Protein AF-A0A382ZUT2-F1 (afdb_monomer_lite)

Radius of gyration: 19.77 Å; chains: 1; bounding box: 43×39×50 Å

Sequence (97 aa):
MNITLLKRLITAYTTVGKNFGFWISPIFSGILLLLLRLINFIFMKLDWIFFKKIRDNNINNPIIIVGNPRSGTTFLHRYLVNSKIGIGTQLWQMLYT

pLDDT: mean 90.92, std 5.34, range [58.38, 96.12]

Organism: NCBI:txid408172

Foldseek 3Di:
DDDDPVNVVVVV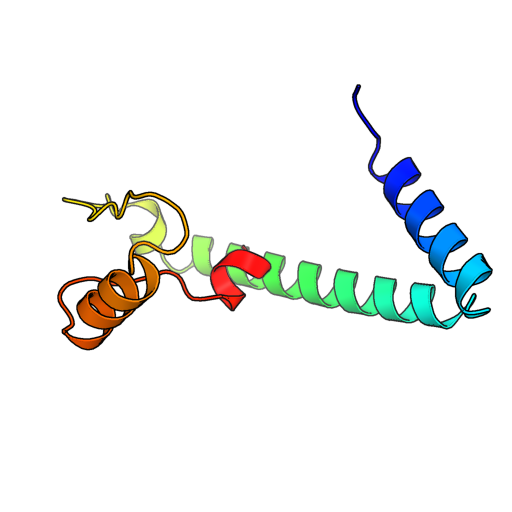LVVCCVPPVDNPVVVVVVVVVVVVLVVLVVVVVVCVVPPVCVVPDDDPPDDDQDDDPPPCSVVVVVVCCVVVVDPDDDPVNVVRD

InterPro domains:
  IPR027417 P-loop containing nucleoside triphosphate hydrolase [G3DSA:3.40.50.300] (33-97)
  IPR027417 P-loop containing nucleoside triphosphate hydrolase [SSF52540] (58-82)

Structure (mmCIF, N/CA/C/O backbone):
data_AF-A0A382ZUT2-F1
#
_entry.id   AF-A0A382ZUT2-F1
#
loop_
_atom_site.group_PDB
_atom_site.id
_atom_site.type_symbol
_atom_site.label_atom_id
_atom_site.label_alt_id
_atom_site.label_comp_id
_atom_site.label_asym_id
_atom_site.label_entity_id
_atom_site.label_seq_id
_atom_site.pdbx_PDB_ins_code
_atom_site.Cartn_x
_atom_site.Cartn_y
_atom_site.Cartn_z
_atom_site.occupancy
_atom_site.B_iso_or_equiv
_atom_site.auth_seq_id
_atom_site.auth_comp_id
_atom_site.auth_asym_id
_atom_site.auth_atom_id
_atom_site.pdbx_PDB_model_num
ATOM 1 N N . MET A 1 1 ? 18.916 -14.432 -2.509 1.00 58.38 1 MET A N 1
ATOM 2 C CA . MET A 1 1 ? 19.354 -13.618 -3.666 1.00 58.38 1 MET A CA 1
ATOM 3 C C . MET A 1 1 ? 18.624 -12.279 -3.612 1.00 58.38 1 MET A C 1
ATOM 5 O O . MET A 1 1 ? 17.425 -12.254 -3.853 1.00 58.38 1 MET A O 1
ATOM 9 N N . ASN A 1 2 ? 19.299 -11.188 -3.232 1.00 74.31 2 ASN A N 1
ATOM 10 C CA . ASN A 1 2 ? 18.665 -9.868 -3.113 1.00 74.31 2 ASN A CA 1
ATOM 11 C C . ASN A 1 2 ? 18.598 -9.208 -4.491 1.00 74.31 2 ASN A C 1
ATOM 13 O O . ASN A 1 2 ? 19.602 -8.736 -5.019 1.00 74.31 2 ASN A O 1
ATOM 17 N N . ILE A 1 3 ? 17.418 -9.219 -5.105 1.00 84.88 3 ILE A N 1
ATOM 18 C CA . ILE A 1 3 ? 17.191 -8.540 -6.381 1.00 84.88 3 ILE A CA 1
ATOM 19 C C . ILE A 1 3 ? 16.924 -7.064 -6.081 1.00 84.88 3 ILE A C 1
ATOM 21 O O . ILE A 1 3 ? 15.975 -6.730 -5.373 1.00 84.88 3 ILE A O 1
ATOM 25 N N . THR A 1 4 ? 17.747 -6.175 -6.633 1.00 91.62 4 THR A N 1
ATOM 26 C CA . THR A 1 4 ? 17.580 -4.727 -6.470 1.00 91.62 4 THR A CA 1
ATOM 27 C C . THR A 1 4 ? 16.348 -4.220 -7.227 1.00 91.62 4 THR A C 1
ATOM 29 O O . THR A 1 4 ? 15.982 -4.748 -8.281 1.00 91.62 4 THR A O 1
ATOM 32 N N . LEU A 1 5 ? 15.707 -3.164 -6.712 1.00 86.81 5 LEU A N 1
ATOM 33 C CA . LEU A 1 5 ? 14.558 -2.524 -7.370 1.00 86.81 5 LEU A CA 1
ATOM 34 C C . LEU A 1 5 ? 14.893 -2.073 -8.796 1.00 86.81 5 LEU A C 1
ATOM 36 O O . LEU A 1 5 ? 14.103 -2.293 -9.710 1.00 86.81 5 LEU A O 1
ATOM 40 N N . LEU A 1 6 ? 16.097 -1.536 -9.000 1.00 90.25 6 LEU A N 1
ATOM 41 C CA . LEU A 1 6 ? 16.578 -1.118 -10.314 1.00 90.25 6 LEU A CA 1
ATOM 42 C C . LEU A 1 6 ? 16.585 -2.282 -11.314 1.00 90.25 6 LEU A C 1
ATOM 44 O O . LEU A 1 6 ? 16.071 -2.155 -12.423 1.00 90.25 6 LEU A O 1
ATOM 48 N N . LYS A 1 7 ? 17.091 -3.452 -10.901 1.00 92.88 7 LYS A N 1
ATOM 49 C CA . LYS A 1 7 ? 17.118 -4.649 -11.751 1.00 92.88 7 LYS A CA 1
ATOM 50 C C . LYS A 1 7 ? 15.705 -5.103 -12.126 1.00 92.88 7 LYS A C 1
ATOM 52 O O . LYS A 1 7 ? 15.481 -5.511 -13.265 1.00 92.88 7 LYS A O 1
ATOM 57 N N . ARG A 1 8 ? 14.736 -4.986 -11.209 1.00 90.81 8 ARG A N 1
ATOM 58 C CA . ARG A 1 8 ? 13.321 -5.307 -11.478 1.00 90.81 8 ARG A CA 1
ATOM 59 C C . ARG A 1 8 ? 12.704 -4.348 -12.493 1.00 90.81 8 ARG A C 1
ATOM 61 O O . ARG A 1 8 ? 12.054 -4.812 -13.424 1.00 90.81 8 ARG A O 1
ATOM 68 N N . LEU A 1 9 ? 12.947 -3.045 -12.345 1.00 91.19 9 LEU A N 1
ATOM 69 C CA . LEU A 1 9 ? 12.439 -2.021 -13.264 1.00 91.19 9 LEU A CA 1
ATOM 70 C C . LEU A 1 9 ? 12.995 -2.202 -14.680 1.00 91.19 9 LEU A C 1
ATOM 72 O O . LEU A 1 9 ? 12.224 -2.226 -15.635 1.00 91.19 9 LEU A O 1
ATOM 76 N N . ILE A 1 10 ? 14.307 -2.421 -14.816 1.00 92.88 10 ILE A N 1
ATOM 77 C CA . ILE A 1 10 ? 14.948 -2.659 -16.120 1.00 92.88 10 ILE A CA 1
ATOM 78 C C . ILE A 1 10 ? 14.402 -3.936 -16.770 1.00 92.88 10 ILE A C 1
ATOM 80 O O . ILE A 1 10 ? 14.092 -3.948 -17.962 1.00 92.88 10 ILE A O 1
ATOM 84 N N . THR A 1 11 ? 14.239 -5.012 -15.995 1.00 93.19 11 THR A N 1
ATOM 85 C CA . THR A 1 11 ? 13.694 -6.277 -16.516 1.00 93.19 11 THR A CA 1
ATOM 86 C C . THR A 1 11 ? 12.252 -6.099 -16.993 1.00 93.19 11 THR A C 1
ATOM 88 O O . THR A 1 11 ? 11.911 -6.548 -18.084 1.00 93.19 11 THR A O 1
ATOM 91 N N . ALA A 1 12 ? 11.413 -5.393 -16.231 1.00 91.81 12 ALA A N 1
ATOM 92 C CA . ALA A 1 12 ? 10.035 -5.114 -16.628 1.00 91.81 12 ALA A CA 1
ATOM 93 C C . ALA A 1 12 ? 9.975 -4.252 -17.901 1.00 91.81 12 ALA A C 1
ATOM 95 O O . ALA A 1 12 ? 9.297 -4.622 -18.856 1.00 91.81 12 ALA A O 1
ATOM 96 N N . TYR A 1 13 ? 10.744 -3.160 -17.952 1.00 93.00 13 TYR A N 1
ATOM 97 C CA . TYR A 1 13 ? 10.814 -2.270 -19.113 1.00 93.00 13 TYR A CA 1
ATOM 98 C C . TYR A 1 13 ? 11.263 -3.006 -20.382 1.00 93.00 13 TYR A C 1
ATOM 100 O O . TYR A 1 13 ? 10.603 -2.931 -21.418 1.00 93.00 13 TYR A O 1
ATOM 108 N N . THR A 1 14 ? 12.346 -3.783 -20.289 1.00 93.44 14 THR A N 1
ATOM 109 C CA . THR A 1 14 ? 12.868 -4.553 -21.430 1.00 93.44 14 THR A CA 1
ATOM 110 C C . THR A 1 14 ? 11.911 -5.655 -21.878 1.00 93.44 14 THR A C 1
ATOM 112 O O . THR A 1 14 ? 11.802 -5.898 -23.075 1.00 93.44 14 THR A O 1
ATOM 115 N N . THR A 1 15 ? 11.184 -6.291 -20.956 1.00 94.31 15 THR A N 1
ATOM 116 C CA . THR A 1 15 ? 10.178 -7.312 -21.291 1.00 94.31 15 THR A CA 1
ATOM 117 C C . THR A 1 15 ? 9.007 -6.702 -22.058 1.00 94.31 15 THR A C 1
ATOM 119 O O . THR A 1 15 ? 8.580 -7.261 -23.066 1.00 94.31 15 THR A O 1
ATOM 122 N N . VAL A 1 16 ? 8.510 -5.536 -21.631 1.00 93.44 16 VAL A N 1
ATOM 123 C CA . VAL A 1 16 ? 7.392 -4.869 -22.316 1.00 93.44 16 VAL A CA 1
ATOM 124 C C . VAL A 1 16 ? 7.808 -4.371 -23.701 1.00 93.44 16 VAL A C 1
ATOM 126 O O . VAL A 1 16 ? 7.101 -4.628 -24.674 1.00 93.44 16 VAL A O 1
ATOM 129 N N . GLY A 1 17 ? 8.984 -3.745 -23.811 1.00 92.56 17 GLY A N 1
ATOM 130 C CA . GLY A 1 17 ? 9.517 -3.285 -25.095 1.00 92.56 17 GLY A CA 1
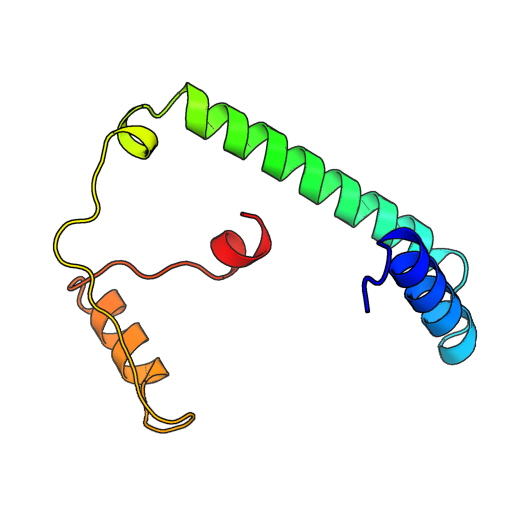ATOM 131 C C . GLY A 1 17 ? 9.761 -4.428 -26.085 1.00 92.56 17 GLY A C 1
ATOM 132 O O . GLY A 1 17 ? 9.409 -4.305 -27.255 1.00 92.56 17 GLY A O 1
ATOM 133 N N . LYS A 1 18 ? 10.300 -5.566 -25.623 1.00 93.50 18 LYS A N 1
ATOM 134 C CA . LYS A 1 18 ? 10.582 -6.730 -26.482 1.00 93.50 18 LYS A CA 1
ATOM 135 C C . LYS A 1 18 ? 9.331 -7.501 -26.906 1.00 93.50 18 LYS A C 1
ATOM 137 O O . LYS A 1 18 ? 9.267 -7.926 -28.051 1.00 93.50 18 LYS A O 1
ATOM 142 N N . ASN A 1 19 ? 8.360 -7.687 -26.010 1.00 94.31 19 ASN A N 1
ATOM 143 C CA . ASN A 1 19 ? 7.180 -8.509 -26.305 1.00 94.31 19 ASN A CA 1
ATOM 144 C C . ASN A 1 19 ? 6.076 -7.735 -27.032 1.00 94.31 19 ASN A C 1
ATOM 146 O O . ASN A 1 19 ? 5.388 -8.306 -27.871 1.00 94.31 19 ASN A O 1
ATOM 150 N N . PHE A 1 20 ? 5.891 -6.453 -26.703 1.00 91.88 20 PHE A N 1
ATOM 151 C CA . PHE A 1 20 ? 4.776 -5.652 -27.219 1.00 91.88 20 PHE A CA 1
ATOM 152 C C . PHE A 1 20 ? 5.218 -4.507 -28.140 1.00 91.88 20 PHE A C 1
ATOM 154 O O . PHE A 1 20 ? 4.368 -3.822 -28.697 1.00 91.88 20 PHE A O 1
ATOM 161 N N . GLY A 1 21 ? 6.524 -4.245 -28.282 1.00 90.38 21 GLY A N 1
ATOM 162 C CA . GLY A 1 21 ? 7.042 -3.133 -29.093 1.00 90.38 21 GLY A CA 1
ATOM 163 C C . GLY A 1 21 ? 6.808 -1.740 -28.491 1.00 90.38 21 GLY A C 1
ATOM 164 O O . GLY A 1 21 ? 7.203 -0.734 -29.079 1.00 90.38 21 GLY A O 1
ATOM 165 N N . PHE A 1 22 ? 6.190 -1.651 -27.309 1.00 90.12 22 PHE A N 1
ATOM 166 C CA . PHE A 1 22 ? 5.901 -0.386 -26.641 1.00 90.12 22 PHE A CA 1
ATOM 167 C C . PHE A 1 22 ? 7.071 0.060 -25.761 1.00 90.12 22 PHE A C 1
ATOM 169 O O . PHE A 1 22 ? 7.229 -0.406 -24.636 1.00 90.12 22 PHE A O 1
ATOM 176 N N . TRP A 1 23 ? 7.860 1.015 -26.252 1.00 88.75 23 TRP A N 1
ATOM 177 C CA . TRP A 1 23 ? 8.990 1.589 -25.506 1.00 88.75 23 TRP A CA 1
ATOM 178 C C . TRP A 1 23 ? 8.615 2.854 -24.721 1.00 88.75 23 TRP A C 1
ATOM 180 O O . TRP A 1 23 ? 9.129 3.085 -23.633 1.00 88.75 23 TRP A O 1
ATOM 190 N N . ILE A 1 24 ? 7.671 3.653 -25.227 1.00 91.00 24 ILE A N 1
ATOM 191 C CA . ILE A 1 24 ? 7.314 4.958 -24.637 1.00 91.00 24 ILE A CA 1
ATOM 192 C C . ILE A 1 24 ? 6.181 4.828 -23.607 1.00 91.00 24 ILE A C 1
ATOM 194 O O . ILE A 1 24 ? 6.244 5.405 -22.523 1.00 91.00 24 ILE A O 1
ATOM 198 N N . SER A 1 25 ? 5.154 4.027 -23.911 1.00 89.25 25 SER A N 1
ATOM 199 C CA . SER A 1 25 ? 3.982 3.838 -23.038 1.00 89.25 25 SER A CA 1
ATOM 200 C C . SER A 1 25 ? 4.330 3.375 -21.608 1.00 89.25 25 SER A C 1
ATOM 202 O O . SER A 1 25 ? 3.791 3.957 -20.658 1.00 89.25 25 SER A O 1
ATOM 204 N N . PRO A 1 26 ? 5.269 2.424 -21.394 1.00 90.56 26 PRO A N 1
ATOM 205 C CA . PRO A 1 26 ? 5.620 1.974 -20.047 1.00 90.56 26 PRO A CA 1
ATOM 206 C C . PRO A 1 26 ? 6.177 3.092 -19.167 1.00 90.56 26 PRO A C 1
ATOM 208 O O . PRO A 1 26 ? 5.882 3.132 -17.976 1.00 90.56 26 PRO A O 1
ATOM 211 N N . ILE A 1 27 ? 6.926 4.034 -19.747 1.00 91.94 27 ILE A N 1
ATOM 212 C CA . ILE A 1 27 ? 7.485 5.182 -19.023 1.00 91.94 27 ILE A CA 1
ATOM 213 C C . ILE A 1 27 ? 6.349 6.061 -18.504 1.00 91.94 27 ILE A C 1
ATOM 215 O O . ILE A 1 27 ? 6.306 6.365 -17.313 1.00 91.94 27 ILE A O 1
ATOM 219 N N . PHE A 1 28 ? 5.382 6.394 -19.363 1.00 93.56 28 PHE A N 1
ATOM 220 C CA . PHE A 1 28 ? 4.226 7.198 -18.968 1.00 93.56 28 PHE A CA 1
ATOM 221 C C . PHE A 1 28 ? 3.398 6.512 -17.873 1.00 93.56 28 PHE A C 1
ATOM 223 O O . PHE A 1 28 ? 3.089 7.126 -16.851 1.00 93.56 28 PHE A O 1
ATOM 230 N N . SER A 1 29 ? 3.111 5.214 -18.029 1.00 92.62 29 SER A N 1
ATOM 231 C CA . SER A 1 29 ? 2.414 4.442 -16.989 1.00 92.62 29 SER A CA 1
ATOM 232 C C . SER A 1 29 ? 3.204 4.377 -15.676 1.00 92.62 29 SER A C 1
ATOM 234 O O . SER A 1 29 ? 2.616 4.457 -14.599 1.00 92.62 29 SER A O 1
ATOM 236 N N . GLY A 1 30 ? 4.536 4.297 -15.751 1.00 92.56 30 GLY A N 1
ATOM 237 C CA . GLY A 1 30 ? 5.420 4.299 -14.591 1.00 92.56 30 GLY A CA 1
ATOM 238 C C . GLY A 1 30 ? 5.357 5.618 -13.828 1.00 92.56 30 GLY A C 1
ATOM 239 O O . GLY A 1 30 ? 5.190 5.599 -12.609 1.00 92.56 30 GLY A O 1
ATOM 240 N N . ILE A 1 31 ? 5.413 6.753 -14.537 1.00 95.19 31 ILE A N 1
ATOM 241 C CA . ILE A 1 31 ? 5.222 8.086 -13.944 1.00 95.19 31 ILE A CA 1
ATOM 242 C C . ILE A 1 31 ? 3.845 8.184 -13.276 1.00 95.19 31 ILE A C 1
ATOM 244 O O . ILE A 1 31 ? 3.758 8.620 -12.128 1.00 95.19 31 ILE A O 1
ATOM 248 N N . LEU A 1 32 ? 2.779 7.749 -13.953 1.00 95.38 32 LEU A N 1
ATOM 249 C CA . LEU A 1 32 ? 1.418 7.828 -13.420 1.00 95.38 32 LEU A CA 1
ATOM 250 C C . LEU A 1 32 ? 1.259 7.012 -12.128 1.00 95.38 32 LEU A C 1
ATOM 252 O O . LEU A 1 32 ? 0.712 7.505 -11.142 1.00 95.38 32 LEU A O 1
ATOM 256 N N . LEU A 1 33 ? 1.768 5.778 -12.110 1.00 92.56 33 LEU A N 1
ATOM 257 C CA . LEU A 1 33 ? 1.736 4.920 -10.924 1.00 92.56 33 LEU A CA 1
ATOM 258 C C . LEU A 1 33 ? 2.580 5.490 -9.779 1.00 92.56 33 LEU A C 1
ATOM 260 O O . LEU A 1 33 ? 2.195 5.370 -8.614 1.00 92.56 33 LEU A O 1
ATOM 264 N N . LEU A 1 34 ? 3.712 6.124 -10.096 1.00 93.06 34 LEU A N 1
ATOM 265 C CA . LEU A 1 34 ? 4.562 6.778 -9.105 1.00 93.06 34 LEU A CA 1
ATOM 266 C C . LEU A 1 34 ? 3.855 7.990 -8.484 1.00 93.06 34 LEU A C 1
ATOM 268 O O . LEU A 1 34 ? 3.850 8.116 -7.261 1.00 93.06 34 LEU A O 1
ATOM 272 N N . LEU A 1 35 ? 3.198 8.823 -9.296 1.0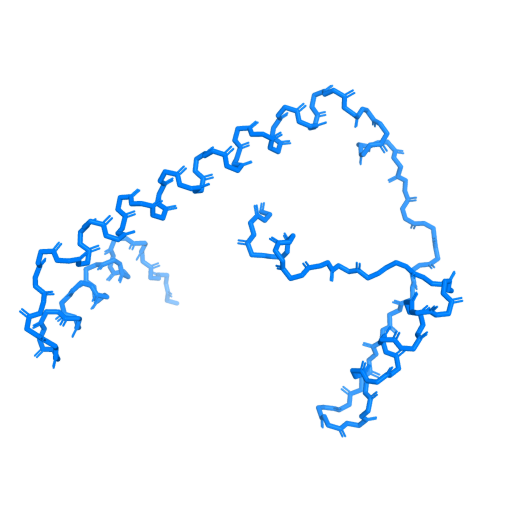0 96.12 35 LEU A N 1
ATOM 273 C CA . LEU A 1 35 ? 2.377 9.942 -8.819 1.00 96.12 35 LEU A CA 1
ATOM 274 C C . LEU A 1 35 ? 1.233 9.458 -7.926 1.00 96.12 35 LEU A C 1
ATOM 276 O O . LEU A 1 35 ? 1.068 9.960 -6.817 1.00 96.12 35 LEU A O 1
ATOM 280 N N . LEU A 1 36 ? 0.492 8.436 -8.363 1.00 94.38 36 LEU A N 1
ATOM 281 C CA . LEU A 1 36 ? -0.584 7.836 -7.572 1.00 94.38 36 LEU A CA 1
ATOM 282 C C . LEU A 1 36 ? -0.075 7.338 -6.212 1.00 94.38 36 LEU A C 1
ATOM 284 O O . LEU A 1 36 ? -0.723 7.540 -5.185 1.00 94.38 36 LEU A O 1
ATOM 288 N N . ARG A 1 37 ? 1.095 6.691 -6.188 1.00 92.69 37 ARG A N 1
ATOM 289 C CA . ARG A 1 37 ? 1.704 6.186 -4.953 1.00 92.69 37 ARG A CA 1
ATOM 290 C C . ARG A 1 37 ? 2.179 7.319 -4.038 1.00 92.69 37 ARG A C 1
ATOM 292 O O . ARG A 1 37 ? 1.990 7.212 -2.831 1.00 92.69 37 ARG A O 1
ATOM 299 N N . LEU A 1 38 ? 2.735 8.402 -4.586 1.00 95.06 38 LEU A N 1
ATOM 300 C CA . LEU A 1 38 ? 3.120 9.587 -3.808 1.00 95.06 38 LEU A CA 1
ATOM 301 C C . LEU A 1 38 ? 1.908 10.268 -3.171 1.00 95.06 38 LEU A C 1
ATOM 303 O O . LEU A 1 38 ? 1.948 10.586 -1.986 1.00 95.06 38 LEU A O 1
ATOM 307 N N . ILE A 1 39 ? 0.828 10.447 -3.932 1.00 95.75 39 ILE A N 1
ATOM 308 C CA . ILE A 1 39 ? -0.409 11.056 -3.433 1.00 95.75 39 ILE A CA 1
ATOM 309 C C . ILE A 1 39 ? -0.966 10.222 -2.274 1.00 95.75 39 ILE A C 1
ATOM 311 O O . ILE A 1 39 ? -1.147 10.754 -1.181 1.00 95.75 39 ILE A O 1
ATOM 315 N N . ASN A 1 40 ? -1.157 8.911 -2.471 1.00 94.62 40 ASN A N 1
ATOM 316 C CA . ASN A 1 40 ? -1.641 8.024 -1.407 1.00 94.62 40 ASN A CA 1
ATOM 317 C C . ASN A 1 40 ? -0.740 8.069 -0.168 1.00 94.62 40 ASN A C 1
ATOM 319 O O . ASN A 1 40 ? -1.239 8.180 0.948 1.00 94.62 40 ASN A O 1
ATOM 323 N N . PHE A 1 41 ? 0.582 8.064 -0.354 1.00 93.06 41 PHE A N 1
ATOM 324 C CA . PHE A 1 41 ? 1.525 8.159 0.756 1.00 93.06 41 PHE A CA 1
ATOM 325 C C . PHE A 1 41 ? 1.362 9.460 1.554 1.00 93.06 41 PHE A C 1
ATOM 327 O O . PHE A 1 41 ? 1.341 9.420 2.784 1.00 93.06 41 PHE A O 1
ATOM 334 N N . ILE A 1 42 ? 1.218 10.605 0.877 1.00 95.69 42 ILE A N 1
ATOM 335 C CA . ILE A 1 42 ? 1.013 11.903 1.534 1.00 95.69 42 ILE A CA 1
ATOM 336 C C . ILE A 1 42 ? -0.283 11.883 2.347 1.00 95.69 42 ILE A C 1
ATOM 338 O O . ILE A 1 42 ? -0.258 12.220 3.529 1.00 95.69 42 ILE A O 1
ATOM 342 N N . PHE A 1 43 ? -1.396 11.442 1.757 1.00 94.00 43 PHE A N 1
ATOM 343 C CA . PHE A 1 43 ? -2.685 11.408 2.453 1.00 94.00 43 PHE A CA 1
ATOM 344 C C . PHE A 1 43 ? -2.712 10.401 3.607 1.00 94.00 43 PHE A C 1
ATOM 346 O O . PHE A 1 43 ? -3.182 10.745 4.684 1.00 94.00 43 PHE A O 1
ATOM 353 N N . MET A 1 44 ? -2.103 9.222 3.464 1.00 91.56 44 MET A N 1
ATOM 354 C CA . MET A 1 44 ? -1.958 8.282 4.581 1.00 91.56 44 MET A CA 1
ATOM 355 C C . MET A 1 44 ? -1.115 8.855 5.726 1.00 91.56 44 MET A C 1
ATOM 357 O O . MET A 1 44 ? -1.399 8.608 6.900 1.00 91.56 44 MET A O 1
ATOM 361 N N . LYS A 1 45 ? -0.064 9.623 5.408 1.00 92.00 45 LYS A N 1
ATOM 362 C CA . LYS A 1 45 ? 0.733 10.318 6.428 1.00 92.00 45 LYS A CA 1
ATOM 363 C C . LYS A 1 45 ? -0.064 11.419 7.114 1.00 92.00 45 LYS A C 1
ATOM 365 O O . LYS A 1 45 ? 0.054 11.552 8.329 1.00 92.00 45 LYS A O 1
ATOM 370 N N . LEU A 1 46 ? -0.881 12.160 6.370 1.00 94.06 46 LEU A N 1
ATOM 371 C CA . LEU A 1 46 ? -1.804 13.138 6.944 1.00 94.06 46 LEU A CA 1
ATOM 372 C C . LEU A 1 46 ? -2.823 12.456 7.863 1.00 94.06 46 LEU A C 1
ATOM 374 O O . LEU A 1 46 ? -2.973 12.888 9.004 1.00 94.06 46 LEU A O 1
ATOM 378 N N . ASP A 1 47 ? -3.438 11.352 7.436 1.00 91.25 47 ASP A N 1
ATOM 379 C CA . ASP A 1 47 ? -4.382 10.590 8.260 1.00 91.25 47 ASP A CA 1
ATOM 380 C C . ASP A 1 47 ? -3.740 10.121 9.569 1.00 91.25 47 ASP A C 1
ATOM 382 O O . ASP A 1 47 ? -4.340 10.227 10.639 1.00 91.25 47 ASP A O 1
ATOM 386 N N . TR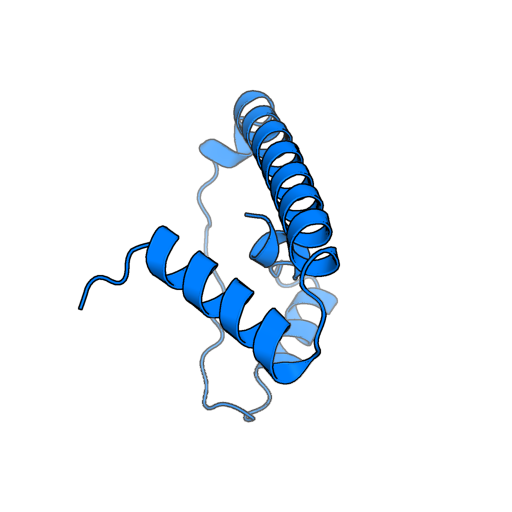P A 1 48 ? -2.486 9.669 9.517 1.00 89.25 48 TRP A N 1
ATOM 387 C CA . TRP A 1 48 ? -1.745 9.277 10.715 1.00 89.25 48 TRP A CA 1
ATOM 388 C C . TRP A 1 48 ? -1.501 10.446 11.689 1.00 89.25 48 TRP A C 1
ATOM 390 O O . TRP A 1 48 ? -1.458 10.237 12.903 1.00 89.25 48 TRP A O 1
ATOM 400 N N . ILE A 1 49 ? -1.357 11.674 11.177 1.00 92.44 49 ILE A N 1
ATOM 401 C CA . ILE A 1 49 ? -1.184 12.890 11.988 1.00 92.44 49 ILE A CA 1
ATOM 402 C C . ILE A 1 49 ? -2.522 13.339 12.596 1.00 92.44 49 ILE A C 1
ATOM 404 O O . ILE A 1 49 ? -2.572 13.645 13.788 1.00 92.44 49 ILE A O 1
ATOM 408 N N . PHE A 1 50 ? -3.602 13.364 11.810 1.00 94.00 50 PHE A N 1
ATOM 409 C CA . PHE A 1 50 ? -4.907 13.869 12.255 1.00 94.00 50 PHE A CA 1
ATOM 410 C C . PHE A 1 50 ? -5.692 12.866 13.113 1.00 94.00 50 PHE A C 1
ATOM 412 O O . PHE A 1 50 ? -6.351 13.258 14.078 1.00 94.00 50 PHE A O 1
ATOM 419 N N . PHE A 1 51 ? -5.612 11.566 12.820 1.00 90.12 51 PHE A N 1
ATOM 420 C CA . PHE A 1 51 ? -6.415 10.538 13.488 1.00 90.12 51 PHE A CA 1
ATOM 421 C C . PHE A 1 51 ? -5.603 9.742 14.514 1.00 90.12 51 PHE A C 1
ATOM 423 O O . PHE A 1 51 ? -5.271 8.572 14.318 1.00 90.12 51 PHE A O 1
ATOM 430 N N . LYS A 1 52 ? -5.379 10.342 15.690 1.00 84.31 52 LYS A N 1
ATOM 431 C CA . LYS A 1 52 ? -4.701 9.698 16.837 1.00 84.31 52 LYS A CA 1
ATOM 432 C C . LYS A 1 52 ? -5.301 8.332 17.220 1.00 84.31 52 LYS A C 1
ATOM 434 O O . LYS A 1 52 ? -4.572 7.430 17.620 1.00 84.31 52 LYS A O 1
ATOM 439 N N . LYS A 1 53 ? -6.611 8.145 17.017 1.00 84.88 53 LYS A N 1
ATOM 440 C CA . LYS A 1 53 ? -7.321 6.878 17.264 1.00 84.88 53 LYS A CA 1
ATOM 441 C C . LYS A 1 53 ? -6.762 5.696 16.456 1.00 84.88 53 LYS A C 1
ATOM 443 O O . LYS A 1 53 ? -6.850 4.573 16.928 1.00 84.88 53 LYS A O 1
ATOM 448 N N . ILE A 1 54 ? -6.171 5.929 15.279 1.00 83.31 54 ILE A N 1
ATOM 449 C CA . ILE A 1 54 ? -5.531 4.873 14.471 1.00 83.31 54 ILE A CA 1
ATOM 450 C C . ILE A 1 54 ? -4.238 4.378 15.137 1.00 83.31 54 ILE A C 1
ATOM 452 O O . ILE A 1 54 ? -3.902 3.205 15.019 1.00 83.31 54 ILE A O 1
ATOM 456 N N . ARG A 1 55 ? -3.520 5.254 15.850 1.00 81.19 55 ARG A N 1
ATOM 457 C CA . ARG A 1 55 ? -2.255 4.923 16.520 1.00 81.19 55 ARG A CA 1
ATOM 458 C C . ARG A 1 55 ? -2.459 4.218 17.856 1.00 81.19 55 ARG A C 1
ATOM 460 O O . ARG A 1 55 ? -1.681 3.336 18.196 1.00 81.19 55 ARG A O 1
ATOM 467 N N . ASP A 1 56 ? -3.481 4.629 18.598 1.00 82.06 56 ASP A N 1
ATOM 468 C CA . ASP A 1 56 ? -3.622 4.248 20.004 1.00 82.06 56 ASP A CA 1
ATOM 469 C C . ASP A 1 56 ? -4.634 3.097 20.215 1.00 82.06 56 ASP A C 1
ATOM 471 O O . ASP A 1 56 ? -4.736 2.561 21.317 1.00 82.06 56 ASP A O 1
ATOM 475 N N . ASN A 1 57 ? -5.389 2.695 19.182 1.00 83.75 57 ASN A N 1
ATOM 476 C CA . ASN A 1 57 ? -6.336 1.581 19.284 1.00 83.75 57 ASN A CA 1
ATOM 477 C C . ASN A 1 57 ? -5.657 0.218 19.100 1.00 83.75 57 ASN A C 1
ATOM 479 O O . ASN A 1 57 ? -5.115 -0.078 18.037 1.00 83.75 57 ASN A O 1
ATOM 483 N N . ASN A 1 58 ? -5.833 -0.663 20.085 1.0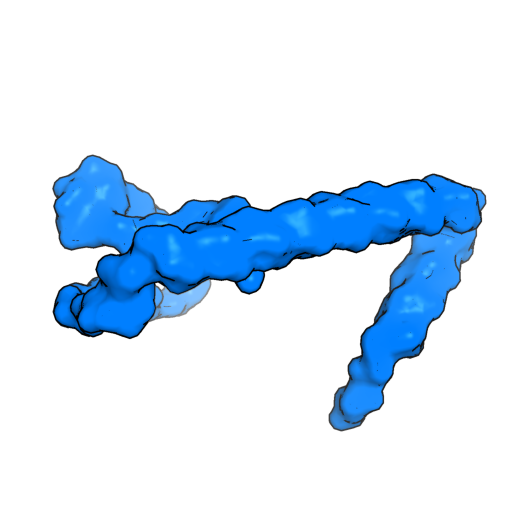0 83.69 58 ASN A N 1
ATOM 484 C CA . ASN A 1 58 ? -5.490 -2.078 19.962 1.00 83.69 58 ASN A CA 1
ATOM 485 C C . ASN A 1 58 ? -6.643 -2.874 19.331 1.00 83.69 58 ASN A C 1
ATOM 487 O O . ASN A 1 58 ? -7.818 -2.649 19.631 1.00 83.69 58 ASN A O 1
ATOM 491 N N . ILE A 1 59 ? -6.302 -3.823 18.455 1.00 86.94 59 ILE A N 1
ATOM 492 C CA . ILE A 1 59 ? -7.267 -4.766 17.880 1.00 86.94 59 ILE A CA 1
ATOM 493 C C . ILE A 1 59 ? -7.562 -5.834 18.932 1.00 86.94 59 ILE A C 1
ATOM 495 O O . ILE A 1 59 ? -6.739 -6.711 19.188 1.00 86.94 59 ILE A O 1
ATOM 499 N N . ASN A 1 60 ? -8.751 -5.770 19.523 1.00 86.88 60 ASN A N 1
ATOM 500 C CA . ASN A 1 60 ? -9.210 -6.759 20.490 1.00 86.88 60 ASN A CA 1
ATOM 501 C C . ASN A 1 60 ? -9.982 -7.866 19.754 1.00 86.88 60 ASN A C 1
ATOM 503 O O . ASN A 1 60 ? -10.898 -7.573 18.990 1.00 86.88 60 ASN A O 1
ATOM 507 N N . ASN A 1 61 ? -9.627 -9.129 20.007 1.00 90.19 61 ASN A N 1
ATOM 508 C CA . ASN A 1 61 ? -10.314 -10.334 19.516 1.00 90.19 61 ASN A CA 1
ATOM 509 C C . ASN A 1 61 ? -10.447 -10.433 17.975 1.00 90.19 61 ASN A C 1
ATOM 511 O O . ASN A 1 61 ? -11.564 -10.451 17.452 1.00 90.19 61 ASN A O 1
ATOM 515 N N . PRO A 1 62 ? -9.334 -10.517 17.220 1.00 92.25 62 PRO A N 1
ATOM 516 C CA . PRO A 1 62 ? -9.389 -10.674 15.769 1.00 92.25 62 PRO A CA 1
ATOM 517 C C . PRO A 1 62 ? -9.960 -12.042 15.361 1.00 92.25 62 PRO A C 1
ATOM 519 O O . PRO A 1 62 ? -9.601 -13.076 15.922 1.00 92.25 62 PRO A O 1
ATOM 522 N N . ILE A 1 63 ? -10.799 -12.057 14.322 1.00 93.06 63 ILE A N 1
ATOM 523 C CA . ILE A 1 63 ? -11.273 -13.292 13.684 1.00 93.06 63 ILE A CA 1
ATOM 524 C C . ILE A 1 63 ? -10.299 -13.652 12.561 1.00 93.06 63 ILE A C 1
ATOM 526 O O . ILE A 1 63 ? -10.197 -12.933 11.567 1.00 93.06 63 ILE A O 1
ATOM 530 N N . ILE A 1 64 ? -9.595 -14.775 12.705 1.00 93.50 64 ILE A N 1
ATOM 531 C CA . ILE A 1 64 ? -8.639 -15.267 11.707 1.00 93.50 64 ILE A CA 1
ATOM 532 C C . ILE A 1 64 ? -9.268 -16.446 10.963 1.00 93.50 64 ILE A C 1
ATOM 534 O O . ILE A 1 64 ? -9.592 -17.470 11.560 1.00 93.50 64 ILE A O 1
ATOM 538 N N . ILE A 1 65 ? -9.430 -16.307 9.647 1.00 93.62 65 ILE A N 1
ATOM 539 C CA . ILE A 1 65 ? -9.973 -17.360 8.784 1.00 93.62 65 ILE A CA 1
ATOM 540 C C . ILE A 1 65 ? -8.806 -18.117 8.153 1.00 93.62 65 ILE A C 1
ATOM 542 O O . ILE A 1 65 ? -8.069 -17.569 7.337 1.00 93.62 65 ILE A O 1
ATOM 546 N N . VAL A 1 66 ? -8.667 -19.390 8.509 1.00 94.56 66 VAL A N 1
ATOM 547 C CA . VAL A 1 66 ? -7.662 -20.313 7.964 1.00 94.56 66 VAL A CA 1
ATOM 548 C C . VAL A 1 66 ? -8.338 -21.526 7.336 1.00 94.56 66 VAL A C 1
ATOM 550 O O . VAL A 1 66 ? -9.422 -21.935 7.746 1.00 94.56 66 VAL A O 1
ATOM 553 N N . GLY A 1 67 ? -7.706 -22.094 6.313 1.00 93.62 67 GLY A N 1
ATOM 554 C CA . GLY A 1 67 ? -8.207 -23.268 5.606 1.00 93.62 67 GLY A CA 1
ATOM 555 C C . GLY A 1 67 ? -7.458 -23.504 4.300 1.00 93.62 67 GLY A C 1
ATOM 556 O O . GLY A 1 67 ? -6.704 -22.647 3.836 1.00 93.62 67 GLY A O 1
ATOM 557 N N . ASN A 1 68 ? -7.675 -24.668 3.696 1.00 95.31 68 ASN A N 1
ATOM 558 C CA . ASN A 1 68 ? -7.113 -24.992 2.389 1.00 95.31 68 ASN A 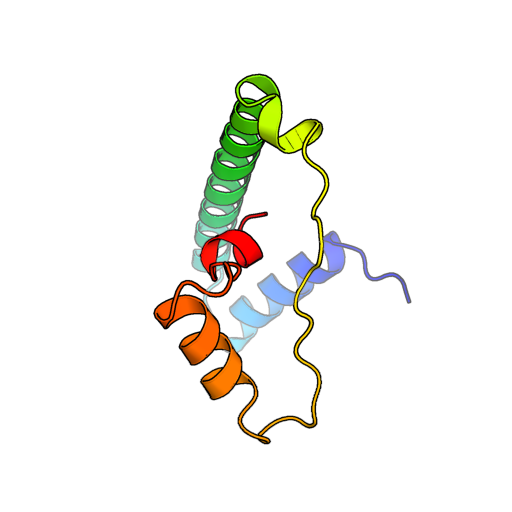CA 1
ATOM 559 C C . ASN A 1 68 ? -7.710 -24.063 1.308 1.00 95.31 68 ASN A C 1
ATOM 561 O O . ASN A 1 68 ? -8.907 -23.737 1.374 1.00 95.31 68 ASN A O 1
ATOM 565 N N . PRO A 1 69 ? -6.937 -23.630 0.291 1.00 93.00 69 PRO A N 1
ATOM 566 C CA . PRO A 1 69 ? -7.512 -22.943 -0.854 1.00 93.00 69 PRO A CA 1
ATOM 567 C C . PRO A 1 69 ? -8.696 -23.727 -1.430 1.00 93.00 69 PRO A C 1
ATOM 569 O O . PRO A 1 69 ? -8.623 -24.940 -1.605 1.00 93.00 69 PRO A O 1
ATOM 572 N N . ARG A 1 70 ? -9.778 -23.007 -1.759 1.00 91.44 70 ARG A N 1
ATOM 573 C CA . ARG A 1 70 ? -11.049 -23.538 -2.299 1.00 91.44 70 ARG A CA 1
ATOM 574 C C . ARG A 1 70 ? -11.985 -24.239 -1.297 1.00 91.44 70 ARG A C 1
ATOM 576 O O . ARG A 1 70 ? -13.026 -24.724 -1.717 1.00 91.44 70 ARG A O 1
ATOM 583 N N . SER A 1 71 ? -11.726 -24.193 0.012 1.00 94.50 71 SER A N 1
ATOM 584 C CA . SER A 1 71 ? -12.645 -24.716 1.050 1.00 94.50 71 SER A CA 1
ATOM 585 C C . SER A 1 71 ? -13.763 -23.747 1.485 1.00 94.50 71 SER A C 1
ATOM 587 O O . SER A 1 71 ? -14.297 -23.870 2.580 1.00 94.50 71 SER A O 1
ATOM 589 N N . GLY A 1 72 ? -14.109 -22.741 0.674 1.00 95.31 72 GLY A N 1
ATOM 590 C CA . GLY A 1 72 ? -15.184 -21.789 1.003 1.00 95.31 72 GLY A CA 1
ATOM 591 C C . GLY A 1 72 ? -14.804 -20.657 1.971 1.00 95.31 72 GLY A C 1
ATOM 592 O O . GLY A 1 72 ? -15.672 -19.892 2.387 1.00 95.31 72 GLY A O 1
ATOM 593 N N . THR A 1 73 ? -13.517 -20.468 2.283 1.00 95.31 73 THR A N 1
ATOM 594 C CA . THR A 1 73 ? -13.036 -19.385 3.168 1.00 95.31 73 THR A CA 1
ATOM 595 C C . THR A 1 73 ? -13.424 -17.986 2.674 1.00 95.31 73 THR A C 1
ATOM 597 O O . THR A 1 73 ? -13.752 -17.115 3.476 1.00 95.31 73 THR A O 1
ATOM 600 N N . THR A 1 74 ? -13.480 -17.768 1.355 1.00 94.44 74 THR A N 1
ATOM 601 C CA . THR A 1 74 ? -13.957 -16.506 0.760 1.00 94.44 74 THR A CA 1
ATOM 602 C C . THR A 1 74 ? -15.438 -16.251 1.031 1.00 94.44 74 THR A C 1
ATOM 604 O O . THR A 1 74 ? -15.816 -15.111 1.305 1.00 94.44 74 THR A O 1
ATOM 607 N N . PHE A 1 75 ? -16.278 -17.288 0.952 1.00 95.06 75 PHE A N 1
ATOM 608 C CA . PHE A 1 75 ? -17.701 -17.173 1.266 1.00 95.06 75 PHE A CA 1
ATOM 609 C C . PHE A 1 75 ? -17.884 -16.817 2.741 1.00 95.06 75 PHE A C 1
ATOM 611 O O . PHE A 1 75 ? -18.558 -15.836 3.041 1.00 95.06 75 PHE A O 1
ATOM 618 N N . LEU A 1 76 ? -17.205 -17.540 3.639 1.00 95.06 76 LEU A N 1
ATOM 619 C CA . LEU A 1 76 ? -17.249 -17.278 5.077 1.00 95.06 76 LEU A CA 1
ATOM 620 C C . LEU A 1 76 ? -16.798 -15.849 5.414 1.00 95.06 76 LEU A C 1
ATOM 622 O O . LEU A 1 76 ? -17.499 -15.140 6.129 1.00 95.06 76 LEU A O 1
ATOM 626 N N . HIS A 1 77 ? -15.675 -15.394 4.848 1.00 94.56 77 HIS A N 1
ATOM 627 C CA . HIS A 1 77 ? -15.192 -14.023 5.032 1.00 94.56 77 HIS A CA 1
ATOM 628 C C . HIS A 1 77 ? -16.248 -12.987 4.623 1.00 94.56 77 HIS A C 1
ATOM 630 O O . HIS A 1 77 ? -16.572 -12.085 5.393 1.00 94.56 77 HIS A O 1
ATOM 636 N N . ARG A 1 78 ? -16.831 -13.136 3.424 1.00 93.81 78 ARG A N 1
ATOM 637 C CA . ARG A 1 78 ? -17.870 -12.220 2.925 1.00 93.81 78 ARG A CA 1
ATOM 638 C C . ARG A 1 78 ? -19.137 -12.272 3.776 1.00 93.81 78 ARG A C 1
ATOM 640 O O . ARG A 1 78 ? -19.723 -11.229 4.041 1.00 93.81 78 ARG A O 1
ATOM 647 N N . TYR A 1 79 ? -19.536 -13.458 4.227 1.00 95.25 79 TYR A N 1
ATOM 648 C CA . TYR A 1 79 ? -20.695 -13.642 5.094 1.00 95.25 79 TYR A CA 1
ATOM 649 C C . TYR A 1 79 ? -20.531 -12.915 6.435 1.00 95.25 79 TYR A C 1
ATOM 651 O O . TYR A 1 79 ? -21.437 -12.188 6.843 1.00 95.25 79 TYR A O 1
ATOM 659 N N . LEU A 1 80 ? -19.373 -13.046 7.093 1.00 95.25 80 LEU A N 1
ATOM 660 C CA . LEU A 1 80 ? -19.095 -12.384 8.374 1.00 95.25 80 LEU A CA 1
ATOM 661 C C . LEU A 1 80 ? -19.117 -10.854 8.257 1.00 95.25 80 LEU A C 1
ATOM 663 O O . LEU A 1 80 ? -19.696 -10.182 9.114 1.00 95.25 80 LEU A O 1
ATOM 667 N N . VAL A 1 81 ? -18.537 -10.314 7.180 1.00 94.25 81 VAL A N 1
ATOM 668 C CA . VAL A 1 81 ? -18.544 -8.869 6.899 1.00 94.25 81 VAL A CA 1
ATOM 669 C C . VAL A 1 81 ? -19.963 -8.373 6.611 1.00 94.25 81 VAL A C 1
ATOM 671 O O . VAL A 1 81 ? -20.405 -7.391 7.205 1.00 94.25 81 VAL A O 1
ATOM 674 N N . ASN A 1 82 ? -20.717 -9.079 5.763 1.00 95.12 82 ASN A N 1
ATOM 675 C CA . ASN A 1 82 ? -22.096 -8.707 5.424 1.00 95.12 82 ASN A CA 1
ATOM 676 C C . ASN A 1 82 ? -23.044 -8.802 6.630 1.00 95.12 82 ASN A C 1
ATOM 678 O O . ASN A 1 82 ? -23.973 -8.006 6.747 1.00 95.12 82 ASN A O 1
ATOM 682 N N . SER A 1 83 ? -22.782 -9.735 7.547 1.00 95.38 83 SER A N 1
ATOM 683 C CA . SER A 1 83 ? -23.544 -9.910 8.791 1.00 95.38 83 SER A CA 1
ATOM 684 C C . SER A 1 83 ? -23.136 -8.927 9.896 1.00 95.38 83 SER A C 1
ATOM 686 O O . SER A 1 83 ? -23.659 -9.016 11.003 1.00 95.38 83 SER A O 1
ATOM 688 N N . LYS A 1 84 ? -22.205 -7.997 9.627 1.00 92.81 84 LYS A N 1
ATOM 689 C CA . LYS A 1 84 ? -21.666 -7.017 10.592 1.00 92.81 84 LYS A CA 1
ATOM 690 C C . LYS A 1 84 ? -21.013 -7.646 11.836 1.00 92.81 84 LYS A C 1
ATOM 692 O O . LYS A 1 84 ? -20.900 -6.988 12.865 1.00 92.81 84 LYS A O 1
ATOM 697 N N . ILE A 1 85 ? -20.560 -8.899 11.737 1.00 91.75 85 ILE A N 1
ATOM 698 C CA . ILE A 1 85 ? -19.871 -9.615 12.827 1.00 91.75 85 ILE A CA 1
ATOM 699 C C . ILE A 1 85 ? -18.400 -9.177 12.915 1.00 91.75 85 ILE A C 1
ATOM 701 O O . ILE A 1 85 ? -17.800 -9.199 13.986 1.00 91.75 85 ILE A O 1
ATOM 705 N N . GLY A 1 86 ? -17.818 -8.737 11.798 1.00 88.31 86 GLY A N 1
ATOM 706 C CA . GLY A 1 86 ? -16.465 -8.192 11.743 1.00 88.31 86 GLY A CA 1
ATOM 707 C C . GLY A 1 86 ? -16.274 -7.242 10.564 1.00 88.31 86 GLY A C 1
ATOM 708 O O . GLY A 1 86 ? -17.139 -7.121 9.697 1.00 88.31 86 GLY A O 1
ATOM 709 N N . ILE A 1 87 ? -15.123 -6.570 10.533 1.00 88.62 87 ILE A N 1
ATOM 710 C CA . ILE A 1 87 ? -14.714 -5.679 9.440 1.00 88.62 87 ILE A CA 1
ATOM 711 C C . ILE A 1 87 ? -13.542 -6.336 8.709 1.00 88.62 87 ILE A C 1
ATOM 713 O O . ILE A 1 87 ? -12.560 -6.728 9.336 1.00 88.62 87 ILE A O 1
ATOM 717 N N . GLY A 1 88 ? -13.657 -6.465 7.387 1.00 89.62 88 GLY A N 1
ATOM 718 C CA . GLY A 1 88 ? -12.593 -6.969 6.517 1.00 89.62 88 GLY A CA 1
ATOM 719 C C . GLY A 1 88 ? -11.825 -5.837 5.837 1.00 89.62 88 GLY A C 1
ATOM 720 O O . GLY A 1 88 ? -12.343 -4.729 5.680 1.00 89.62 88 GLY A O 1
ATOM 721 N N . THR A 1 89 ? -10.602 -6.122 5.393 1.00 88.75 89 THR A N 1
ATOM 722 C CA . THR A 1 89 ? -9.807 -5.182 4.594 1.00 88.75 89 THR A CA 1
ATOM 723 C C . THR A 1 89 ? -10.366 -5.063 3.180 1.00 88.75 89 THR A C 1
ATOM 725 O O . THR A 1 89 ? -10.724 -6.050 2.529 1.00 88.75 89 THR A O 1
ATOM 728 N N . GLN A 1 90 ? -10.440 -3.834 2.676 1.00 90.44 90 GLN A N 1
ATOM 729 C CA . GLN A 1 90 ? -10.837 -3.577 1.296 1.00 90.44 90 GLN A CA 1
ATOM 730 C C . GLN A 1 90 ? -9.631 -3.735 0.362 1.00 90.44 90 GLN A C 1
ATOM 732 O O . GLN A 1 90 ? -8.486 -3.502 0.747 1.00 90.44 90 GLN A O 1
ATOM 737 N N . LEU A 1 91 ? -9.878 -4.116 -0.894 1.00 91.62 91 LEU A N 1
ATOM 738 C CA . LEU A 1 91 ? -8.804 -4.382 -1.856 1.00 91.62 91 LEU A CA 1
ATOM 739 C C . LEU A 1 91 ? -7.881 -3.175 -2.054 1.00 91.62 91 LEU A C 1
ATOM 741 O O . LEU A 1 91 ? -6.665 -3.319 -2.018 1.00 91.62 91 LEU A O 1
ATOM 745 N N . TRP A 1 92 ? -8.452 -1.984 -2.228 1.00 90.12 92 TRP A N 1
ATOM 746 C CA . TRP A 1 92 ? -7.665 -0.768 -2.423 1.00 90.12 92 TRP A CA 1
ATOM 747 C C . TRP A 1 92 ? -6.803 -0.443 -1.197 1.00 90.12 92 TRP A C 1
ATOM 749 O O . TRP A 1 92 ? -5.671 -0.004 -1.368 1.00 90.12 92 TRP A O 1
ATOM 759 N N . GLN A 1 93 ? -7.282 -0.742 0.019 1.00 89.00 93 GLN A N 1
ATOM 760 C CA . GLN A 1 93 ? -6.487 -0.577 1.235 1.00 89.00 93 GLN A CA 1
ATOM 761 C C . GLN A 1 93 ? -5.260 -1.479 1.193 1.00 89.00 93 GLN A C 1
ATOM 763 O O . GLN A 1 93 ? -4.195 -1.025 1.561 1.00 89.00 93 GLN A O 1
ATOM 768 N N . MET A 1 94 ? -5.369 -2.714 0.693 1.00 89.88 94 MET A N 1
ATOM 769 C CA . MET A 1 94 ? -4.227 -3.635 0.564 1.00 89.88 94 MET A CA 1
ATOM 770 C C . MET A 1 94 ? -3.265 -3.266 -0.573 1.00 89.88 94 MET A C 1
ATOM 772 O O . MET A 1 94 ? -2.089 -3.613 -0.521 1.00 89.88 94 MET A O 1
ATOM 776 N N . LEU A 1 95 ? -3.757 -2.604 -1.621 1.00 89.81 95 LEU A N 1
ATOM 777 C CA . LEU A 1 95 ? -2.940 -2.210 -2.773 1.00 89.81 95 LEU A CA 1
ATOM 778 C C . LEU A 1 95 ? -2.149 -0.919 -2.531 1.00 89.81 95 LEU A C 1
ATOM 780 O O . LEU A 1 95 ? -1.053 -0.766 -3.079 1.00 89.81 95 LEU A O 1
ATOM 784 N N . TYR A 1 96 ? -2.720 0.002 -1.754 1.00 85.69 96 TYR A N 1
ATOM 785 C CA . TYR A 1 96 ? -2.195 1.353 -1.558 1.00 85.69 96 TYR A CA 1
ATOM 786 C C . TYR A 1 96 ? -1.785 1.668 -0.115 1.00 85.69 96 TYR A C 1
ATOM 788 O O . TYR A 1 96 ? -1.462 2.824 0.142 1.00 85.69 96 TYR A O 1
ATOM 796 N N . THR A 1 97 ? -1.775 0.679 0.792 1.00 73.19 97 THR A N 1
ATOM 797 C CA . THR A 1 97 ? -1.109 0.808 2.104 1.00 73.19 97 THR A CA 1
ATOM 798 C C . THR A 1 97 ? 0.404 0.922 1.961 1.00 73.19 97 THR A C 1
ATOM 800 O O . THR A 1 97 ? 1.002 1.627 2.804 1.00 73.19 97 THR A O 1
#

Secondary structure (DSSP, 8-state):
----HHHHHHHHHHHHHHHH--SSHHHHHHHHHHHHHHHHHHHHHHHHHH-HHHHH----S-------TTSSHHHHHHHHHHTTS--PPPHHHHHH-